Protein AF-G9X2U7-F1 (afdb_monomer_lite)

Structure (mmCIF, N/CA/C/O backbone):
data_AF-G9X2U7-F1
#
_entry.id   AF-G9X2U7-F1
#
loop_
_atom_site.group_PDB
_atom_site.id
_atom_site.type_symbol
_atom_site.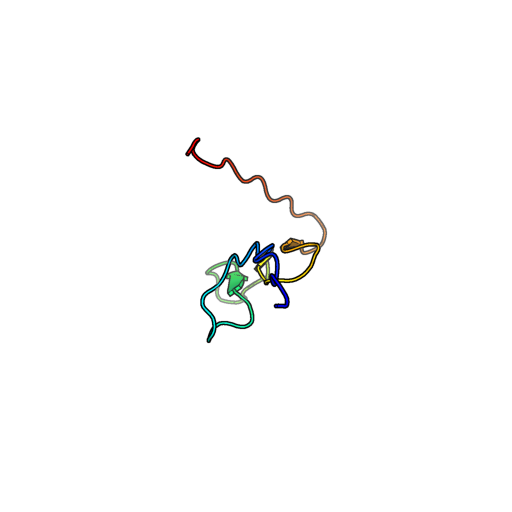label_atom_id
_atom_site.label_alt_id
_atom_site.label_comp_id
_atom_site.label_asym_id
_atom_site.label_entity_id
_atom_site.label_seq_id
_atom_site.pdbx_PDB_ins_code
_atom_site.Cartn_x
_atom_site.Cartn_y
_atom_site.Cartn_z
_atom_site.occupancy
_atom_site.B_iso_or_equiv
_atom_site.auth_seq_id
_atom_site.auth_comp_id
_atom_site.auth_asym_id
_atom_site.auth_atom_id
_atom_site.pdbx_PDB_model_num
ATOM 1 N N . MET A 1 1 ? 10.398 0.648 -36.603 1.00 41.56 1 MET A N 1
ATOM 2 C CA . MET A 1 1 ? 11.340 0.952 -35.501 1.00 41.56 1 MET A CA 1
ATOM 3 C C . MET A 1 1 ? 10.557 1.777 -34.508 1.00 41.56 1 MET A C 1
ATOM 5 O O . MET A 1 1 ? 10.667 2.997 -34.498 1.00 41.56 1 MET A O 1
ATOM 9 N N . ASP A 1 2 ? 9.706 1.110 -33.741 1.00 43.16 2 ASP A N 1
ATOM 10 C CA . ASP A 1 2 ? 8.922 1.768 -32.708 1.00 43.16 2 ASP A CA 1
ATOM 11 C C . ASP A 1 2 ? 9.842 1.959 -31.508 1.00 43.16 2 ASP A C 1
ATOM 13 O O . ASP A 1 2 ? 10.219 1.014 -30.816 1.00 43.16 2 ASP A O 1
ATOM 17 N N . LYS A 1 3 ? 10.316 3.194 -31.339 1.00 50.56 3 LYS A N 1
ATOM 18 C CA . LYS A 1 3 ? 10.903 3.626 -30.077 1.00 50.56 3 LYS A CA 1
ATOM 19 C C . LYS A 1 3 ? 9.744 3.711 -29.092 1.00 50.56 3 LYS A C 1
ATOM 21 O O . LYS A 1 3 ? 9.100 4.749 -29.001 1.00 50.56 3 LYS A O 1
ATOM 26 N N . GLU A 1 4 ? 9.471 2.618 -28.388 1.00 52.81 4 GLU A N 1
ATOM 27 C CA . GLU A 1 4 ? 8.732 2.700 -27.133 1.00 52.81 4 GLU A CA 1
ATOM 28 C C . GLU A 1 4 ? 9.551 3.593 -26.202 1.00 52.81 4 GLU A C 1
ATOM 30 O O . GLU A 1 4 ? 10.584 3.201 -25.649 1.00 52.81 4 GLU A O 1
ATOM 35 N N . GLU A 1 5 ? 9.128 4.849 -26.096 1.00 48.19 5 GLU A N 1
ATOM 36 C CA . GLU A 1 5 ? 9.527 5.713 -25.004 1.00 48.19 5 GLU A CA 1
ATOM 37 C C . GLU A 1 5 ? 9.170 4.974 -23.715 1.00 48.19 5 GLU A C 1
ATOM 39 O O . GLU A 1 5 ? 8.000 4.863 -23.351 1.00 48.19 5 GLU A O 1
ATOM 44 N N . LYS A 1 6 ? 10.182 4.427 -23.030 1.00 49.66 6 LYS A N 1
ATOM 45 C CA . LYS A 1 6 ? 10.064 3.902 -21.667 1.00 49.66 6 LYS A CA 1
ATOM 46 C C . LYS A 1 6 ? 9.786 5.063 -20.713 1.00 49.66 6 LYS A C 1
ATOM 48 O O . LYS A 1 6 ? 10.612 5.412 -19.877 1.00 49.66 6 LYS A O 1
ATOM 53 N N . ASN A 1 7 ? 8.609 5.660 -20.830 1.00 54.19 7 ASN A N 1
ATOM 54 C CA . ASN A 1 7 ? 8.016 6.522 -19.821 1.00 54.19 7 ASN A CA 1
ATOM 55 C C . ASN A 1 7 ? 7.349 5.638 -18.768 1.00 54.19 7 ASN A C 1
ATOM 57 O O . ASN A 1 7 ? 6.162 5.734 -18.478 1.00 54.19 7 ASN A O 1
ATOM 61 N N . SER A 1 8 ? 8.113 4.701 -18.224 1.00 56.62 8 SER A N 1
ATOM 62 C CA . SER A 1 8 ? 7.609 3.804 -17.209 1.00 56.62 8 SER A CA 1
ATOM 63 C C . SER A 1 8 ? 8.089 4.356 -15.872 1.00 56.62 8 SER A C 1
ATOM 65 O O . SER A 1 8 ? 9.133 3.950 -15.358 1.00 56.62 8 SER A O 1
ATOM 67 N N . ASN A 1 9 ? 7.356 5.334 -15.332 1.00 60.06 9 ASN A N 1
ATOM 68 C CA . ASN A 1 9 ? 7.411 5.672 -13.908 1.00 60.06 9 ASN A CA 1
ATOM 69 C C . ASN A 1 9 ? 6.867 4.465 -13.128 1.00 60.06 9 ASN A C 1
ATOM 71 O O . ASN A 1 9 ? 5.747 4.484 -12.633 1.00 60.06 9 ASN A O 1
ATOM 75 N N . ILE A 1 10 ? 7.635 3.374 -13.113 1.00 66.88 10 ILE A N 1
ATOM 76 C CA . ILE A 1 10 ? 7.302 2.157 -12.385 1.00 66.88 10 ILE A CA 1
ATOM 77 C C . ILE A 1 10 ? 7.830 2.361 -10.969 1.00 66.88 10 ILE A C 1
ATOM 79 O O . ILE A 1 10 ? 9.039 2.498 -10.762 1.00 66.88 10 ILE A O 1
ATOM 83 N N . TYR A 1 11 ? 6.916 2.435 -10.009 1.00 73.38 11 TYR A N 1
ATOM 84 C CA . TYR A 1 11 ? 7.240 2.534 -8.588 1.00 73.38 11 TYR A CA 1
ATOM 85 C C . TYR A 1 11 ? 7.477 1.151 -7.971 1.00 73.38 11 TYR A C 1
ATOM 87 O O . TYR A 1 11 ? 8.181 1.042 -6.967 1.00 73.38 11 TYR A O 1
ATOM 95 N N . LEU A 1 12 ? 6.907 0.106 -8.580 1.00 81.94 12 LEU A N 1
ATOM 96 C CA . LEU A 1 12 ? 6.901 -1.269 -8.078 1.00 81.94 12 LEU A CA 1
ATOM 97 C C . LEU A 1 12 ? 7.705 -2.233 -8.964 1.00 81.94 12 LEU A C 1
ATOM 99 O O . LEU A 1 12 ? 8.036 -1.928 -10.107 1.00 81.94 12 LEU A O 1
ATOM 103 N N . LEU A 1 13 ? 8.025 -3.416 -8.438 1.00 85.44 13 LEU A N 1
ATOM 104 C CA . LEU A 1 13 ? 8.600 -4.502 -9.238 1.00 85.44 13 LEU A CA 1
ATOM 105 C C . LEU A 1 13 ? 7.539 -5.097 -10.191 1.00 85.44 13 LEU A C 1
ATOM 107 O O . LEU A 1 13 ? 6.349 -4.974 -9.908 1.00 85.44 13 LEU A O 1
ATOM 111 N N . PRO A 1 14 ? 7.932 -5.740 -11.312 1.00 82.38 14 PRO A N 1
ATOM 112 C CA . PRO A 1 14 ? 6.985 -6.234 -12.322 1.00 82.38 14 PRO A CA 1
ATOM 113 C C . PRO A 1 14 ? 5.964 -7.262 -11.816 1.00 82.38 14 PRO A C 1
ATOM 115 O O . PRO A 1 14 ? 4.902 -7.415 -12.411 1.00 82.38 14 PRO A O 1
ATOM 118 N N . ASP A 1 15 ? 6.303 -7.983 -10.753 1.00 87.06 15 ASP A N 1
ATOM 119 C CA . ASP A 1 15 ? 5.496 -9.015 -10.102 1.00 87.06 15 ASP A CA 1
ATOM 120 C C . ASP A 1 15 ? 4.698 -8.493 -8.893 1.00 87.06 15 ASP A C 1
ATOM 122 O O . ASP A 1 15 ? 4.018 -9.270 -8.223 1.00 87.06 15 ASP A O 1
ATOM 126 N N . VAL A 1 16 ? 4.746 -7.184 -8.622 1.00 86.62 16 VAL A N 1
ATOM 127 C CA . VAL A 1 16 ? 4.021 -6.535 -7.523 1.00 86.62 16 VAL A CA 1
ATOM 128 C C . VAL A 1 16 ? 2.943 -5.613 -8.091 1.00 86.62 16 VAL A C 1
ATOM 130 O O . VAL A 1 16 ? 3.244 -4.617 -8.747 1.00 86.62 16 VAL A O 1
ATOM 133 N N . GLU A 1 17 ? 1.677 -5.927 -7.807 1.00 86.81 17 GLU A N 1
ATOM 134 C CA . GLU A 1 17 ? 0.524 -5.152 -8.288 1.00 86.81 17 GLU A CA 1
ATOM 135 C C . GLU A 1 17 ? 0.337 -3.839 -7.508 1.00 86.81 17 GLU A C 1
ATOM 137 O O . GLU A 1 17 ? 0.204 -2.770 -8.106 1.00 86.81 17 GLU A O 1
ATOM 142 N N . TYR A 1 18 ? 0.371 -3.909 -6.173 1.00 89.31 18 TYR A N 1
ATOM 143 C CA . TYR A 1 18 ? 0.304 -2.761 -5.270 1.00 89.31 18 TYR A CA 1
ATOM 144 C C . TYR A 1 18 ? 0.939 -3.078 -3.906 1.00 89.31 18 TYR A C 1
ATOM 146 O O . TYR A 1 18 ? 1.090 -4.239 -3.525 1.00 89.31 18 TYR A O 1
ATOM 154 N N . LEU A 1 19 ? 1.292 -2.038 -3.149 1.00 88.94 19 LEU A N 1
ATOM 155 C CA . LEU A 1 19 ? 1.691 -2.117 -1.741 1.00 88.94 19 LEU A CA 1
ATOM 156 C C . LEU A 1 19 ? 0.619 -1.460 -0.873 1.00 88.94 19 LEU A C 1
ATOM 158 O O . LEU A 1 19 ? 0.193 -0.343 -1.168 1.00 88.94 19 LEU A O 1
ATOM 162 N N . VAL A 1 20 ? 0.222 -2.114 0.218 1.00 89.56 20 VAL A N 1
ATOM 163 C CA . VAL A 1 20 ? -0.679 -1.534 1.225 1.00 89.56 20 VAL A CA 1
ATOM 164 C C . VAL A 1 20 ? 0.137 -1.118 2.441 1.00 89.56 20 VAL A C 1
ATOM 166 O O . VAL A 1 20 ? 0.963 -1.880 2.937 1.00 89.56 20 VAL A O 1
ATOM 169 N N . ILE A 1 21 ? -0.079 0.110 2.905 1.00 88.88 21 ILE A N 1
ATOM 170 C CA . ILE A 1 21 ? 0.486 0.630 4.150 1.00 88.88 21 ILE A CA 1
ATOM 171 C C . ILE A 1 21 ? -0.641 0.660 5.176 1.00 88.88 21 ILE A C 1
ATOM 173 O O . ILE A 1 21 ? -1.658 1.316 4.949 1.00 88.88 21 ILE A O 1
ATOM 177 N N . GLU A 1 22 ? -0.452 -0.026 6.296 1.00 90.69 22 GLU A N 1
ATOM 178 C CA . GLU A 1 22 ? -1.475 -0.254 7.321 1.00 90.69 22 GLU A CA 1
ATOM 179 C C . GLU A 1 22 ? -0.928 0.080 8.715 1.00 90.69 22 GLU A C 1
ATOM 181 O O . GLU A 1 22 ? 0.286 0.126 8.925 1.00 90.69 22 GLU A O 1
ATOM 186 N N . THR A 1 23 ? -1.815 0.337 9.676 1.00 88.12 23 THR A N 1
ATOM 187 C CA . THR A 1 23 ? -1.452 0.430 11.100 1.00 88.12 23 THR A CA 1
ATOM 188 C C . THR A 1 23 ? -1.201 -0.961 11.695 1.00 88.12 23 THR A C 1
ATOM 190 O O . THR A 1 23 ? -1.969 -1.875 11.421 1.00 88.12 23 THR A O 1
ATOM 193 N 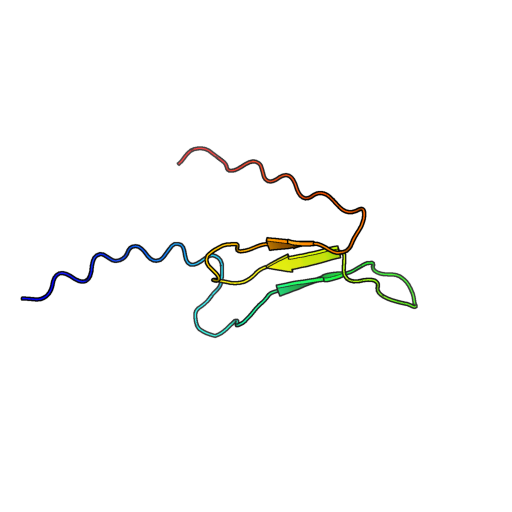N . ASP A 1 24 ? -0.204 -1.099 12.571 1.00 79.19 24 ASP A N 1
ATOM 194 C CA . ASP A 1 24 ? 0.254 -2.379 13.158 1.00 79.19 24 ASP A CA 1
ATOM 195 C C . ASP A 1 24 ? -0.604 -2.908 14.338 1.00 79.19 24 ASP A C 1
ATOM 197 O O . ASP A 1 24 ? -0.219 -3.836 15.041 1.00 79.19 24 ASP A O 1
ATOM 201 N N . GLU A 1 25 ? -1.764 -2.306 14.622 1.00 78.94 25 GLU A N 1
ATOM 202 C CA . GLU A 1 25 ? -2.616 -2.727 15.748 1.00 78.94 25 GLU A CA 1
ATOM 203 C C . GLU A 1 25 ? -3.603 -3.842 15.357 1.00 78.94 25 GLU A C 1
ATOM 205 O O . GLU A 1 25 ? -3.890 -4.038 14.178 1.00 78.94 25 GLU A O 1
ATOM 210 N N . GLU A 1 26 ? -4.177 -4.539 16.356 1.00 82.19 26 GLU A N 1
ATOM 211 C CA . GLU A 1 26 ? -5.094 -5.700 16.225 1.00 82.19 26 GLU A CA 1
ATOM 212 C C . GLU A 1 26 ? -6.236 -5.529 15.199 1.00 82.19 26 GLU A C 1
ATOM 214 O O . GLU A 1 26 ? -6.859 -6.507 14.779 1.00 82.19 26 GLU A O 1
ATOM 219 N N . LYS A 1 27 ? -6.532 -4.287 14.804 1.00 83.88 27 LYS A N 1
ATOM 220 C CA . LYS A 1 27 ? -7.423 -3.933 13.700 1.00 83.88 27 LYS A CA 1
ATOM 221 C C . LYS A 1 27 ? -6.681 -3.004 12.734 1.00 83.88 27 LYS A C 1
ATOM 223 O O . LYS A 1 27 ? -6.696 -1.790 12.953 1.00 83.88 27 LYS A O 1
ATOM 228 N N . PRO A 1 28 ? -6.056 -3.538 11.675 1.00 85.69 28 PRO A N 1
ATOM 229 C CA . PRO A 1 28 ? -5.313 -2.712 10.741 1.00 85.69 28 PRO A CA 1
ATOM 230 C C . PRO A 1 28 ? -6.250 -1.765 9.988 1.00 85.69 28 PRO A C 1
ATOM 232 O O . PRO A 1 28 ? -7.308 -2.155 9.489 1.00 85.69 28 PRO A O 1
ATOM 235 N N . VAL A 1 29 ? -5.846 -0.501 9.902 1.00 88.50 29 VAL A N 1
ATOM 236 C CA . VAL A 1 29 ? -6.481 0.519 9.072 1.00 88.50 29 VAL A CA 1
ATOM 237 C C . VAL A 1 29 ? -5.536 0.838 7.926 1.00 88.50 29 VAL A C 1
ATOM 239 O O . VAL A 1 29 ? -4.379 1.199 8.146 1.00 88.50 29 VAL A O 1
ATOM 242 N N . THR A 1 30 ? -6.032 0.736 6.694 1.00 90.19 30 THR A N 1
ATOM 243 C CA . THR A 1 30 ? -5.275 1.139 5.509 1.00 90.19 30 THR A CA 1
ATOM 244 C C . THR A 1 30 ? -5.026 2.644 5.538 1.00 90.19 30 THR A C 1
ATOM 246 O O . THR A 1 30 ? -5.961 3.440 5.601 1.00 90.19 30 THR A O 1
ATOM 249 N N . ILE A 1 31 ? -3.761 3.038 5.453 1.00 88.75 31 ILE A N 1
ATOM 250 C CA . ILE A 1 31 ? -3.311 4.431 5.379 1.00 88.75 31 ILE A CA 1
ATOM 251 C C . ILE A 1 31 ? -3.165 4.851 3.913 1.00 88.75 31 ILE A C 1
ATOM 253 O O . ILE A 1 31 ? -3.599 5.940 3.527 1.00 88.75 31 ILE A O 1
ATOM 257 N N . ALA A 1 32 ? -2.546 3.993 3.097 1.00 88.19 32 ALA A N 1
ATOM 258 C CA . ALA A 1 32 ? -2.275 4.266 1.692 1.00 88.19 32 ALA A CA 1
ATOM 259 C C . ALA A 1 32 ? -2.144 2.979 0.872 1.00 88.19 32 ALA A C 1
ATOM 261 O O . ALA A 1 32 ? -1.705 1.948 1.384 1.00 88.19 32 ALA A O 1
ATOM 262 N N . ILE A 1 33 ? -2.457 3.084 -0.417 1.00 88.50 33 ILE A N 1
ATOM 263 C CA . ILE A 1 33 ? -2.133 2.080 -1.432 1.00 88.50 33 ILE A CA 1
ATOM 264 C C . ILE A 1 33 ? -1.165 2.727 -2.421 1.00 88.50 33 ILE A C 1
ATOM 266 O O . ILE A 1 33 ? -1.458 3.817 -2.922 1.00 88.50 33 ILE A O 1
ATOM 270 N N . ILE A 1 34 ? -0.024 2.076 -2.659 1.00 88.31 34 ILE A N 1
ATOM 271 C CA . ILE A 1 34 ? 0.956 2.465 -3.678 1.00 88.31 34 ILE A CA 1
ATOM 272 C C . ILE A 1 34 ? 0.841 1.509 -4.858 1.00 88.31 34 I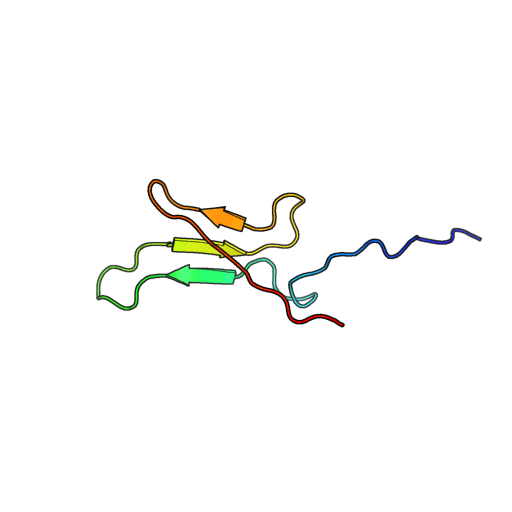LE A C 1
ATOM 274 O O . ILE A 1 34 ? 0.971 0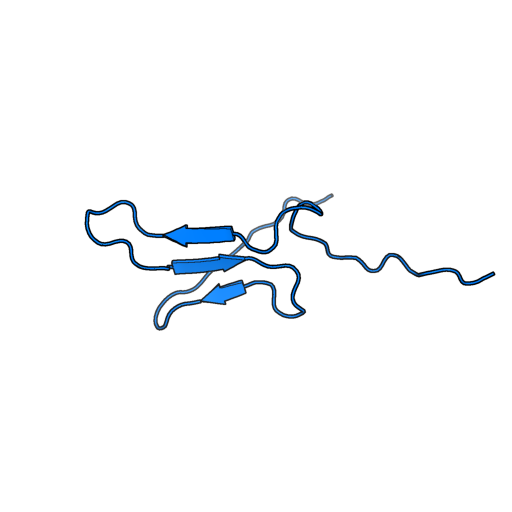.304 -4.666 1.00 88.31 34 ILE A O 1
ATOM 278 N N . ASP A 1 35 ? 0.648 2.035 -6.062 1.00 87.62 35 ASP A N 1
ATOM 279 C CA . ASP A 1 35 ? 0.551 1.254 -7.298 1.00 87.62 35 ASP A CA 1
ATOM 280 C C . ASP A 1 35 ? 1.266 1.951 -8.473 1.00 87.62 35 ASP A C 1
ATOM 282 O O . ASP A 1 35 ? 1.881 3.009 -8.321 1.00 87.62 35 ASP A O 1
ATOM 286 N N . ASN A 1 36 ? 1.223 1.336 -9.657 1.00 85.19 36 ASN A N 1
ATOM 287 C CA . ASN A 1 36 ? 1.748 1.921 -10.898 1.00 85.19 36 ASN A CA 1
ATOM 288 C C . ASN A 1 36 ? 0.688 2.732 -11.677 1.00 85.19 36 ASN A C 1
ATOM 290 O O . ASN A 1 36 ? 0.847 2.952 -12.880 1.00 85.19 36 ASN A O 1
ATOM 294 N N . SER A 1 37 ? -0.415 3.148 -11.046 1.00 81.44 37 SER A N 1
ATOM 295 C CA . SER A 1 37 ? -1.428 3.975 -11.707 1.00 81.44 37 SER A CA 1
ATOM 296 C C . SER A 1 37 ? -0.926 5.409 -11.942 1.00 81.44 37 SER A C 1
ATOM 298 O O . SER A 1 37 ? 0.063 5.861 -11.366 1.00 81.44 37 SER A O 1
ATOM 300 N N . ASN A 1 38 ? -1.647 6.173 -12.774 1.00 72.00 38 ASN A N 1
ATOM 301 C CA . ASN A 1 38 ? -1.327 7.583 -13.050 1.00 72.00 38 ASN A CA 1
ATOM 302 C C . ASN A 1 38 ? -1.359 8.474 -11.792 1.00 72.00 38 ASN A C 1
ATOM 304 O O . ASN A 1 38 ? -0.807 9.574 -11.801 1.00 72.00 38 ASN A O 1
ATOM 308 N N . GLN A 1 39 ? -2.019 8.019 -10.725 1.00 75.75 39 GLN A N 1
ATOM 309 C CA . GLN A 1 39 ? -1.979 8.628 -9.402 1.00 75.75 39 GLN A CA 1
ATOM 310 C C . GLN A 1 39 ? -1.558 7.545 -8.411 1.00 75.75 39 GLN A C 1
ATOM 312 O O . GLN A 1 39 ? -2.418 6.941 -7.775 1.00 75.75 39 GLN A O 1
ATOM 317 N N . PRO A 1 40 ? -0.245 7.312 -8.259 1.00 72.12 40 PRO A N 1
ATOM 318 C CA . PRO A 1 40 ? 0.314 6.114 -7.630 1.00 72.12 40 PRO A CA 1
ATOM 319 C C . PRO A 1 40 ? 0.034 6.008 -6.127 1.00 72.12 40 PRO A C 1
ATOM 321 O O . PRO A 1 40 ? 0.612 5.163 -5.458 1.00 72.12 40 PRO A O 1
ATOM 324 N N . VAL A 1 41 ? -0.770 6.911 -5.559 1.00 82.62 41 VAL A N 1
ATOM 325 C CA . VAL A 1 41 ? -1.090 6.974 -4.137 1.00 82.62 41 VAL A CA 1
ATOM 326 C C . VAL A 1 41 ? -2.576 7.264 -3.971 1.00 82.62 41 VAL A C 1
ATOM 328 O O . VAL A 1 41 ? -3.031 8.383 -4.224 1.00 82.62 41 VAL A O 1
ATOM 331 N N . LYS A 1 42 ? -3.311 6.280 -3.451 1.00 82.31 42 LYS A N 1
ATOM 332 C CA . LYS A 1 42 ? -4.677 6.462 -2.949 1.00 82.31 42 LYS A CA 1
ATOM 333 C C . LYS A 1 42 ? -4.657 6.452 -1.424 1.00 82.31 42 LYS A C 1
ATOM 335 O O . LYS A 1 42 ? -4.152 5.509 -0.821 1.00 82.31 42 LYS A O 1
ATOM 340 N N . LEU A 1 43 ? -5.186 7.509 -0.809 1.00 82.69 43 LEU A N 1
ATOM 341 C CA . LEU A 1 43 ? -5.218 7.678 0.646 1.00 82.69 4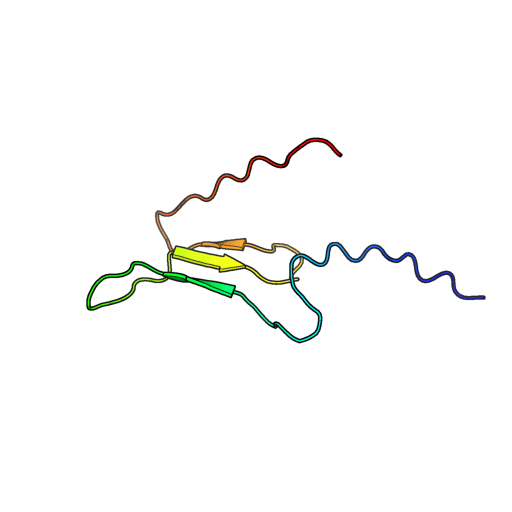3 LEU A CA 1
ATOM 342 C C . LEU A 1 43 ? -6.611 7.396 1.192 1.00 82.69 43 LEU A C 1
ATOM 344 O O . LEU A 1 43 ? -7.608 7.687 0.530 1.00 82.69 43 LEU A O 1
ATOM 348 N N . SER A 1 44 ? -6.660 6.878 2.415 1.00 82.00 44 SER A N 1
ATOM 349 C CA . SER A 1 44 ? -7.889 6.873 3.204 1.00 82.00 44 SER A CA 1
ATOM 350 C C . SER A 1 44 ? -8.254 8.292 3.638 1.00 82.00 44 SER A C 1
ATOM 352 O O . SER A 1 44 ? -7.384 9.159 3.785 1.00 82.00 44 SER A O 1
ATOM 354 N N . ASP A 1 45 ? -9.545 8.530 3.865 1.00 80.06 45 ASP A N 1
ATOM 355 C CA . ASP A 1 45 ? -10.044 9.838 4.281 1.00 80.06 45 ASP A CA 1
ATOM 356 C C . ASP A 1 45 ? -9.331 10.334 5.549 1.00 80.06 45 ASP A C 1
ATOM 358 O O . ASP A 1 45 ? -9.142 9.599 6.517 1.00 80.06 45 ASP A O 1
ATOM 362 N N . GLY A 1 46 ? -8.917 11.604 5.533 1.00 79.19 46 GLY A N 1
ATOM 363 C CA . GLY A 1 46 ? -8.218 12.246 6.651 1.00 79.19 46 GLY A CA 1
ATOM 364 C C . GLY A 1 46 ? -6.698 12.040 6.691 1.00 79.19 46 GLY A C 1
ATOM 365 O O . GLY A 1 46 ? -6.034 12.691 7.500 1.00 79.19 46 GLY A O 1
ATOM 366 N N . TYR A 1 47 ? -6.118 11.223 5.806 1.00 78.81 47 TYR A N 1
ATOM 367 C CA . TYR A 1 47 ? -4.669 11.006 5.741 1.00 78.81 47 TYR A CA 1
ATOM 368 C C . TYR A 1 47 ? -4.000 11.825 4.629 1.00 78.81 47 TYR A C 1
ATOM 370 O O . TYR A 1 47 ? -4.568 12.073 3.566 1.00 78.81 47 TYR A O 1
ATOM 378 N N . ARG A 1 48 ? -2.750 12.252 4.867 1.00 74.38 48 ARG A N 1
ATOM 379 C CA . ARG A 1 48 ? -1.908 12.956 3.885 1.00 74.38 48 ARG A CA 1
ATOM 380 C C . ARG A 1 48 ? -0.528 12.313 3.802 1.00 74.38 48 ARG A C 1
ATOM 382 O O . ARG A 1 48 ? 0.199 12.298 4.791 1.00 74.38 48 ARG A O 1
ATOM 389 N N . LEU A 1 49 ? -0.120 11.902 2.602 1.00 75.31 49 LEU A N 1
ATOM 390 C CA . LEU A 1 49 ? 1.242 11.441 2.321 1.00 75.31 49 LEU A CA 1
ATOM 391 C C . LEU A 1 49 ? 2.130 12.607 1.853 1.00 75.31 49 LEU A C 1
ATOM 393 O O . LEU A 1 49 ? 1.698 13.467 1.081 1.00 75.31 49 LEU A O 1
ATOM 397 N N . ARG A 1 50 ? 3.384 12.654 2.314 1.00 73.25 50 ARG A N 1
ATOM 398 C CA . ARG A 1 50 ? 4.421 13.567 1.802 1.00 73.25 50 ARG A CA 1
ATOM 399 C C . ARG A 1 50 ? 5.703 12.776 1.563 1.00 73.25 50 ARG A C 1
ATOM 401 O O . ARG A 1 50 ? 6.315 12.315 2.519 1.00 73.25 50 ARG A O 1
ATOM 408 N N . ALA A 1 51 ? 6.118 12.651 0.307 1.00 71.12 51 ALA A N 1
ATOM 409 C CA . ALA A 1 51 ? 7.387 12.028 -0.055 1.00 71.12 51 ALA A CA 1
ATOM 410 C C . ALA A 1 51 ? 8.441 13.102 -0.366 1.00 71.12 51 ALA A C 1
ATOM 412 O O . ALA A 1 51 ? 8.163 14.058 -1.090 1.00 71.12 51 ALA A O 1
ATOM 413 N N . LYS A 1 52 ? 9.659 12.937 0.166 1.00 77.50 52 LYS A N 1
ATOM 414 C CA . LYS A 1 52 ? 10.844 13.696 -0.253 1.00 77.50 52 LYS A CA 1
ATOM 415 C C . LYS A 1 52 ? 11.774 12.746 -0.994 1.00 77.50 52 LYS A C 1
ATOM 417 O O . LYS A 1 52 ? 12.357 11.853 -0.385 1.00 77.50 52 LYS A O 1
ATOM 422 N N . PHE A 1 53 ? 11.917 12.949 -2.294 1.00 73.06 53 PHE A N 1
ATOM 423 C CA . PHE A 1 53 ? 12.857 12.181 -3.101 1.00 73.06 53 PHE A CA 1
ATOM 424 C C . PHE A 1 53 ? 14.272 12.744 -2.923 1.00 73.06 53 PHE A C 1
ATOM 426 O O . PHE A 1 53 ? 14.448 13.953 -2.758 1.00 73.06 53 PHE A O 1
ATOM 433 N N . LYS A 1 54 ? 15.281 11.865 -2.910 1.00 82.81 54 LYS A N 1
ATOM 434 C CA . LYS A 1 54 ? 16.683 12.291 -3.017 1.00 82.81 54 LYS A CA 1
ATOM 435 C C . LYS A 1 54 ? 16.933 12.753 -4.453 1.00 82.81 54 LYS A C 1
ATOM 437 O O . LYS A 1 54 ? 16.422 12.128 -5.381 1.00 82.81 54 LYS A O 1
ATOM 442 N N . GLU A 1 55 ? 17.69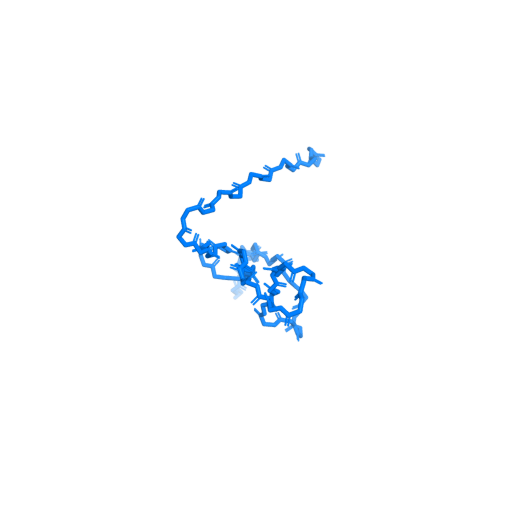9 13.828 -4.616 1.00 74.69 55 GLU A N 1
ATOM 443 C CA . GLU A 1 55 ? 18.179 14.246 -5.935 1.00 74.69 55 GLU A CA 1
ATOM 444 C C . GLU A 1 55 ? 19.026 13.116 -6.538 1.00 74.69 55 GLU A C 1
ATOM 446 O O . GLU A 1 55 ? 19.795 12.465 -5.822 1.00 74.69 55 GLU A O 1
ATOM 451 N N . ARG A 1 56 ? 18.792 12.830 -7.821 1.00 57.59 56 ARG A N 1
ATOM 452 C CA . ARG A 1 56 ? 19.557 11.861 -8.609 1.00 57.59 56 ARG A CA 1
ATOM 453 C C . ARG A 1 56 ? 20.701 12.557 -9.323 1.00 57.59 56 ARG A C 1
ATOM 455 O O . ARG A 1 56 ? 20.464 13.688 -9.799 1.00 57.59 56 ARG A O 1
#

Radius of gyration: 14.92 Å; chains: 1; bounding box: 30×23×52 Å

Foldseek 3Di:
DDPPPCPQPFPDDPPDAWDWDWDPDPDTDTAWIAGSDPPRIDGDPPHDDDDDDDDD

Sequence (56 aa):
MDKEEKNSNIYLLPDVEYLVIETDEEKPVTIAIIDNSNQPVKLSDGYRLRAKFKER

Secondary structure (DSSP, 8-state):
-----------S-TT--EEEEE--SSS--EEEEEESSSS-EEEPTT------PPP-

pLDDT: mean 76.55, std 13.21, range [41.56, 90.69]

Organism: NCBI:txid796937